Protein AF-A0A7W0PQK0-F1 (afdb_monomer_lite)

Sequence (80 aa):
DEHATPVGGGPSFADIEPVGGVGWLSPDATAWTEVDLEPGTYAAICFVFDPETGMPHLMLGMAEVFTVGDGGTPGATPAA

Foldseek 3Di:
DPDDDPDPPDDDPVNDDPQDDDDDDDPPDDDDDDGDDDWDKDKDAQQDADPPPRHGVVVVVPMDIDTDDDDDDPDPDPDD

Structure (mmCIF, N/CA/C/O backbone):
data_AF-A0A7W0PQK0-F1
#
_entry.id   AF-A0A7W0PQK0-F1
#
loop_
_atom_site.group_PDB
_atom_site.id
_atom_site.type_symbol
_atom_site.label_atom_id
_atom_site.label_alt_id
_atom_site.label_comp_id
_atom_site.label_asym_id
_atom_site.label_entity_id
_atom_site.label_seq_id
_atom_site.pdbx_PDB_ins_code
_atom_site.Cartn_x
_atom_site.Cartn_y
_atom_site.Cartn_z
_atom_site.occupancy
_atom_site.B_iso_or_equiv
_atom_site.auth_seq_id
_atom_site.auth_comp_id
_atom_site.auth_asym_id
_atom_site.auth_atom_id
_atom_site.pdbx_PDB_model_num
ATOM 1 N N . ASP A 1 1 ? 20.391 -6.254 31.787 1.00 53.28 1 ASP A N 1
ATOM 2 C CA . ASP A 1 1 ? 20.775 -6.473 30.378 1.00 53.28 1 ASP A CA 1
ATOM 3 C C . ASP A 1 1 ? 19.677 -5.946 29.464 1.00 53.28 1 ASP A C 1
ATOM 5 O O . ASP A 1 1 ? 18.553 -6.425 29.503 1.00 53.28 1 ASP A O 1
ATOM 9 N N . GLU A 1 2 ? 19.970 -4.876 28.731 1.00 49.50 2 GLU A N 1
ATOM 10 C CA . GLU A 1 2 ? 19.014 -3.974 28.059 1.00 49.50 2 GLU A CA 1
ATOM 11 C C . GLU A 1 2 ? 18.687 -4.336 26.596 1.00 49.50 2 GLU A C 1
ATOM 13 O O . GLU A 1 2 ? 18.428 -3.463 25.780 1.00 49.50 2 GLU A O 1
ATOM 18 N N . HIS A 1 3 ? 18.698 -5.625 26.246 1.00 56.19 3 HIS A N 1
ATOM 19 C CA . HIS A 1 3 ? 18.461 -6.102 24.871 1.00 56.19 3 HIS A CA 1
ATOM 20 C C . HIS A 1 3 ? 17.465 -7.270 24.803 1.00 56.19 3 HIS A C 1
ATOM 22 O O . HIS A 1 3 ? 17.632 -8.206 24.023 1.00 56.19 3 HIS A O 1
ATOM 28 N N . ALA A 1 4 ? 16.407 -7.241 25.615 1.00 59.44 4 ALA A N 1
ATOM 29 C CA . ALA A 1 4 ? 15.299 -8.164 25.402 1.00 59.44 4 ALA A CA 1
ATOM 30 C C . ALA A 1 4 ? 14.575 -7.772 24.105 1.00 59.44 4 ALA A C 1
ATOM 32 O O . ALA A 1 4 ? 13.865 -6.768 24.065 1.00 59.44 4 ALA A O 1
ATOM 33 N N . THR A 1 5 ? 14.767 -8.554 23.041 1.00 61.41 5 THR A N 1
ATOM 34 C CA . THR A 1 5 ? 13.901 -8.523 21.858 1.00 61.41 5 THR A CA 1
ATOM 35 C C . THR A 1 5 ? 12.450 -8.589 22.345 1.00 61.41 5 THR A C 1
ATOM 37 O O . THR A 1 5 ? 12.144 -9.497 23.127 1.00 61.41 5 THR A O 1
ATOM 40 N N . PRO A 1 6 ? 11.561 -7.647 21.968 1.00 64.50 6 PRO A N 1
ATOM 41 C CA . PRO A 1 6 ? 10.168 -7.708 22.391 1.00 64.50 6 PRO A CA 1
ATOM 42 C C . PRO A 1 6 ? 9.594 -9.082 22.041 1.00 64.50 6 PRO A C 1
ATOM 44 O O . PRO A 1 6 ? 9.884 -9.626 20.973 1.00 64.50 6 PRO A O 1
ATOM 47 N N . VAL A 1 7 ? 8.818 -9.663 22.962 1.00 60.84 7 VAL A N 1
ATOM 48 C CA . VAL A 1 7 ? 8.118 -10.926 22.705 1.00 60.84 7 VAL A CA 1
ATOM 49 C C . VAL A 1 7 ? 7.312 -10.760 21.418 1.00 60.84 7 VAL A C 1
ATOM 51 O O . VAL A 1 7 ? 6.520 -9.827 21.298 1.00 60.84 7 VAL A O 1
ATOM 54 N N . GLY A 1 8 ? 7.595 -11.600 20.420 1.00 56.22 8 GLY A N 1
ATOM 55 C CA . GLY A 1 8 ? 6.981 -11.517 19.099 1.00 56.22 8 GLY A CA 1
ATOM 56 C C . GLY A 1 8 ? 5.476 -11.731 19.205 1.00 56.22 8 GLY A C 1
ATOM 57 O O . GLY A 1 8 ? 5.021 -12.866 19.272 1.00 56.22 8 GLY A O 1
ATOM 58 N N . GLY A 1 9 ? 4.729 -10.632 19.277 1.00 60.03 9 GLY A N 1
ATOM 59 C CA . GLY A 1 9 ? 3.266 -10.602 19.338 1.00 60.03 9 GLY A CA 1
ATOM 60 C C . GLY A 1 9 ? 2.640 -9.830 18.178 1.00 60.03 9 GLY A C 1
ATOM 61 O O . GLY A 1 9 ? 1.470 -9.472 18.250 1.00 60.03 9 GLY A O 1
ATOM 62 N N . GLY A 1 10 ? 3.425 -9.519 17.142 1.00 62.72 10 GLY A N 1
ATOM 63 C CA . GLY A 1 10 ? 2.884 -9.005 15.887 1.00 62.72 10 GLY A CA 1
ATOM 64 C C . GLY A 1 10 ? 2.130 -10.105 15.131 1.00 62.72 10 GLY A C 1
ATOM 65 O O . GLY A 1 10 ? 2.395 -11.286 15.374 1.00 62.72 10 GLY A O 1
ATOM 66 N N . PRO A 1 11 ? 1.211 -9.737 14.222 1.00 62.72 11 PRO A N 1
ATOM 67 C CA . PRO A 1 11 ? 0.513 -10.709 13.390 1.00 62.72 11 PRO A CA 1
ATOM 68 C C . PRO A 1 11 ? 1.522 -11.565 12.619 1.00 62.72 11 PRO A C 1
ATOM 70 O O . PRO A 1 11 ? 2.511 -11.063 12.076 1.00 62.72 11 PRO A O 1
ATOM 73 N N . SER A 1 12 ? 1.285 -12.870 12.587 1.00 72.56 12 SER A N 1
ATOM 74 C CA . SER A 1 12 ? 1.970 -13.775 11.675 1.00 72.56 12 SER A CA 1
ATOM 75 C C . SER A 1 12 ? 1.400 -13.615 10.265 1.00 72.56 12 SER A C 1
ATOM 77 O O . SER A 1 12 ? 0.300 -13.103 10.075 1.00 72.56 12 SER A O 1
ATOM 79 N N . PHE A 1 13 ? 2.108 -14.118 9.252 1.00 66.88 13 PHE A N 1
ATOM 80 C CA . PHE A 1 13 ? 1.549 -14.177 7.897 1.00 66.88 13 PHE A CA 1
ATOM 81 C C . PHE A 1 13 ? 0.256 -15.003 7.815 1.00 66.88 13 PHE A C 1
ATOM 83 O O . PHE A 1 13 ? -0.540 -14.769 6.915 1.00 66.88 13 PHE A O 1
ATOM 90 N N . ALA A 1 14 ? 0.032 -15.945 8.740 1.00 73.75 14 ALA A N 1
ATOM 91 C CA . ALA A 1 14 ? -1.214 -16.708 8.800 1.00 73.75 14 ALA A CA 1
ATOM 92 C C . ALA A 1 14 ? -2.399 -15.874 9.317 1.00 73.75 14 ALA A C 1
ATOM 94 O O . ALA A 1 14 ? -3.543 -16.256 9.093 1.00 73.75 14 ALA A O 1
ATOM 95 N N . ASP A 1 15 ? -2.126 -14.743 9.970 1.00 75.00 15 ASP A N 1
ATOM 96 C CA . ASP A 1 15 ? -3.136 -13.800 10.458 1.00 75.00 15 ASP A CA 1
ATOM 97 C C . ASP A 1 15 ? -3.492 -12.734 9.402 1.00 75.00 15 ASP A C 1
ATOM 99 O O . ASP A 1 15 ? -4.310 -11.855 9.665 1.00 75.00 15 ASP A O 1
ATOM 103 N N . ILE A 1 16 ? -2.871 -12.784 8.213 1.00 77.19 16 ILE A N 1
ATOM 104 C CA . ILE A 1 16 ? -3.123 -11.854 7.107 1.00 77.19 16 ILE A CA 1
ATOM 105 C C . ILE A 1 16 ? -4.063 -12.512 6.097 1.00 77.19 16 ILE A C 1
ATOM 107 O O . ILE A 1 16 ? -3.700 -13.479 5.426 1.00 77.19 16 ILE A O 1
ATOM 111 N N . GLU A 1 17 ? -5.251 -11.936 5.938 1.00 85.62 17 GLU A N 1
ATOM 112 C CA . GLU A 1 17 ? -6.205 -12.322 4.902 1.00 85.62 17 GLU A CA 1
ATOM 113 C C . GLU A 1 17 ? -6.051 -11.423 3.657 1.00 85.62 17 GLU A C 1
ATOM 115 O O . GLU A 1 17 ? -6.188 -10.200 3.758 1.00 85.62 17 GLU A O 1
ATOM 120 N N . PRO A 1 18 ? -5.766 -11.982 2.465 1.00 88.44 18 PRO A N 1
ATOM 121 C CA . PRO A 1 18 ? -5.761 -11.210 1.230 1.00 88.44 18 PRO A CA 1
ATOM 122 C C . PRO A 1 18 ? -7.197 -10.900 0.789 1.00 88.44 18 PRO A C 1
ATOM 124 O O . PRO A 1 18 ? -7.916 -11.776 0.320 1.00 88.44 18 PRO A O 1
ATOM 127 N N . VAL A 1 19 ? -7.586 -9.630 0.888 1.00 91.94 19 VAL A N 1
ATOM 128 C CA . VAL A 1 19 ? -8.941 -9.150 0.547 1.00 91.94 19 VAL A CA 1
ATOM 129 C C . VAL A 1 19 ? -9.053 -8.539 -0.856 1.00 91.94 19 VAL A C 1
ATOM 131 O O . VAL A 1 19 ? -10.126 -8.114 -1.270 1.00 91.94 19 VAL A O 1
ATOM 134 N N . GLY A 1 20 ? -7.951 -8.489 -1.610 1.00 91.88 20 GLY A N 1
ATOM 135 C CA . GLY A 1 20 ? -7.933 -8.033 -2.998 1.00 91.88 20 GLY A CA 1
ATOM 136 C C . GLY A 1 20 ? -6.555 -7.581 -3.469 1.00 91.88 20 GLY A C 1
ATOM 137 O O . GLY A 1 20 ? -5.532 -7.925 -2.877 1.00 91.88 20 GLY A O 1
ATOM 138 N N . GLY A 1 21 ? -6.536 -6.811 -4.557 1.00 91.50 21 GLY A N 1
ATOM 139 C CA . GLY A 1 21 ? -5.319 -6.264 -5.149 1.00 91.50 21 GLY A CA 1
ATOM 140 C C . GLY A 1 21 ? -5.341 -6.274 -6.674 1.00 91.50 21 GLY A C 1
ATOM 141 O O . GLY A 1 21 ? -6.331 -6.642 -7.308 1.00 91.50 21 GLY A O 1
ATOM 142 N N . VAL A 1 22 ? -4.219 -5.865 -7.256 1.00 92.06 22 VAL A N 1
ATOM 143 C CA . VAL A 1 22 ? -3.953 -5.934 -8.695 1.00 92.06 22 VAL A CA 1
ATOM 144 C C . VAL A 1 22 ? -2.685 -6.748 -8.936 1.00 92.06 22 VAL A C 1
ATOM 146 O O . VAL A 1 22 ? -1.830 -6.867 -8.057 1.00 92.06 22 VAL A O 1
ATOM 149 N N . GLY A 1 23 ? -2.573 -7.336 -10.128 1.00 90.62 23 GLY A N 1
ATOM 150 C CA . GLY A 1 23 ? -1.352 -8.015 -10.557 1.00 90.62 23 GLY A CA 1
ATOM 151 C C . GLY A 1 23 ? -0.203 -7.040 -10.832 1.00 90.62 23 GLY A C 1
ATOM 152 O O . GLY A 1 23 ? -0.285 -5.843 -10.561 1.00 90.62 23 GLY A O 1
ATOM 153 N N . TRP A 1 24 ? 0.883 -7.554 -11.408 1.00 90.94 24 TRP A N 1
ATOM 154 C CA . TRP A 1 24 ? 2.001 -6.716 -11.841 1.00 90.94 24 TRP A CA 1
ATOM 155 C C . TRP A 1 24 ? 1.573 -5.767 -12.961 1.00 90.94 24 TRP A C 1
ATOM 157 O O . TRP A 1 24 ? 0.884 -6.173 -13.897 1.00 90.94 24 TRP A O 1
ATOM 167 N N . LEU A 1 25 ? 2.030 -4.519 -12.882 1.00 92.06 25 LEU A N 1
ATOM 168 C CA . LEU A 1 25 ? 1.766 -3.484 -13.875 1.00 92.06 25 LEU A CA 1
ATOM 169 C C . LEU A 1 25 ? 3.085 -3.006 -14.476 1.00 92.06 25 LEU A C 1
ATOM 171 O O . LEU A 1 25 ? 4.055 -2.763 -13.759 1.00 92.06 25 LEU A O 1
ATOM 175 N N . SER A 1 26 ? 3.124 -2.886 -15.802 1.00 92.12 26 SER A N 1
ATOM 176 C CA . SER A 1 26 ? 4.219 -2.204 -16.497 1.00 92.12 26 SER A CA 1
ATOM 177 C C . SER A 1 26 ? 4.165 -0.690 -16.238 1.00 92.12 26 SER A C 1
ATOM 179 O O . SER A 1 26 ? 3.107 -0.184 -15.855 1.00 92.12 26 SER A O 1
ATOM 181 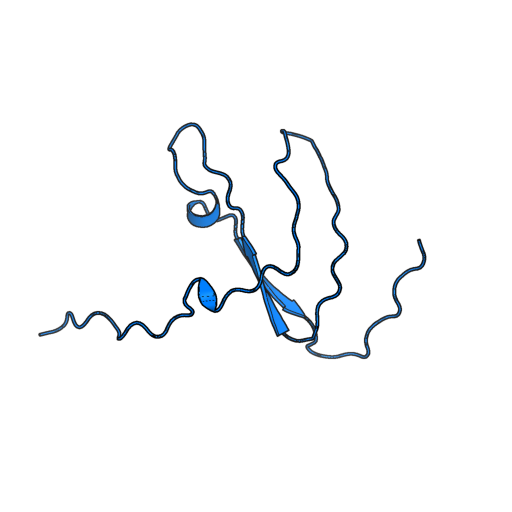N N . PRO A 1 27 ? 5.267 0.052 -16.469 1.00 90.69 27 PRO A N 1
ATOM 182 C CA . PRO A 1 27 ? 5.244 1.512 -16.424 1.00 90.69 27 PRO A CA 1
ATOM 183 C C . PRO A 1 27 ? 4.095 2.089 -17.259 1.00 90.69 27 PRO A C 1
ATOM 185 O O . PRO A 1 27 ? 3.755 1.544 -18.309 1.00 90.69 27 PRO A O 1
ATOM 188 N N . ASP A 1 28 ? 3.485 3.162 -16.754 1.00 94.88 28 ASP A N 1
ATOM 189 C CA . ASP A 1 28 ? 2.349 3.879 -17.354 1.00 94.88 28 ASP A CA 1
ATO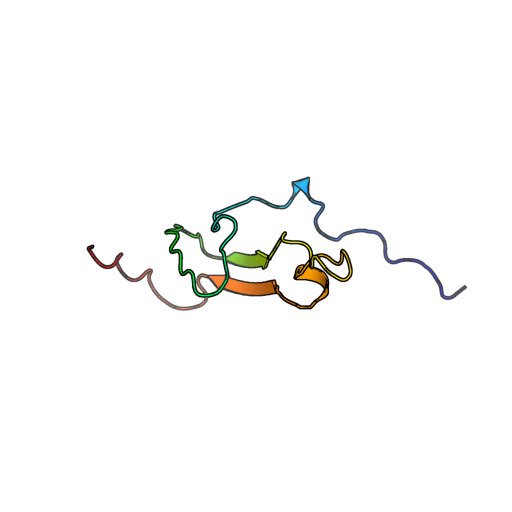M 190 C C . ASP A 1 28 ? 1.039 3.075 -17.503 1.00 94.88 28 ASP A C 1
ATOM 192 O O . ASP A 1 28 ? 0.036 3.603 -17.990 1.00 94.88 28 ASP A O 1
ATOM 196 N N . ALA A 1 29 ? 0.993 1.819 -17.047 1.00 95.62 29 ALA A N 1
ATOM 197 C CA . ALA A 1 29 ? -0.240 1.041 -17.001 1.00 95.62 29 ALA A CA 1
ATOM 198 C C . ALA A 1 29 ? -1.098 1.416 -15.782 1.00 95.62 29 ALA A C 1
ATOM 200 O O . ALA A 1 29 ? -0.601 1.753 -14.711 1.00 95.62 29 ALA A O 1
ATOM 201 N N . THR A 1 30 ? -2.417 1.308 -15.938 1.00 94.81 30 THR A N 1
ATOM 202 C CA . THR A 1 30 ? -3.395 1.483 -14.856 1.00 94.81 30 THR A CA 1
ATOM 203 C C . THR A 1 30 ? -4.277 0.242 -14.780 1.00 94.81 30 THR A C 1
ATOM 205 O O . THR A 1 30 ? -4.716 -0.263 -15.812 1.00 94.81 30 THR A O 1
ATOM 208 N N . ALA A 1 31 ? -4.554 -0.236 -13.568 1.00 93.38 31 ALA A N 1
ATOM 209 C CA . ALA A 1 31 ? -5.513 -1.303 -13.312 1.00 93.38 31 ALA A CA 1
ATOM 210 C C . ALA A 1 31 ? -6.438 -0.921 -12.159 1.00 93.38 31 ALA A C 1
ATOM 212 O O . ALA A 1 31 ? -6.060 -0.157 -11.273 1.00 93.38 31 ALA A O 1
ATOM 213 N N . TRP A 1 32 ? -7.638 -1.489 -12.184 1.00 92.88 32 TRP A N 1
ATOM 214 C CA . TRP A 1 32 ? -8.664 -1.308 -11.168 1.00 92.88 32 TRP A CA 1
ATOM 215 C C . TRP A 1 32 ? -9.053 -2.674 -10.616 1.00 92.88 32 TRP A C 1
ATOM 217 O O . TRP A 1 32 ? -9.040 -3.668 -11.342 1.00 92.88 32 TRP A O 1
ATOM 227 N N . THR A 1 33 ? -9.379 -2.711 -9.332 1.00 91.69 33 THR A N 1
ATOM 228 C CA . THR A 1 33 ? -9.915 -3.884 -8.648 1.00 91.69 33 THR A CA 1
ATOM 229 C C . THR A 1 33 ? -11.049 -3.408 -7.757 1.00 91.69 33 THR A C 1
ATOM 231 O O . THR A 1 33 ? -10.941 -2.349 -7.134 1.00 91.69 33 THR A O 1
ATOM 234 N N . GLU A 1 34 ? -12.145 -4.151 -7.743 1.00 92.88 34 GLU A N 1
ATOM 235 C CA . GLU A 1 34 ? -13.287 -3.879 -6.879 1.00 92.88 34 GLU A CA 1
ATOM 236 C C . GLU A 1 34 ? -13.199 -4.820 -5.679 1.00 92.88 34 GLU A C 1
ATOM 238 O O . GLU A 1 34 ? -12.986 -6.022 -5.841 1.00 92.88 34 GLU A O 1
ATOM 243 N N . VAL A 1 35 ? -13.311 -4.259 -4.475 1.00 91.44 35 VAL A N 1
ATOM 244 C CA . VAL A 1 35 ? -13.248 -5.001 -3.214 1.00 91.44 35 VAL A CA 1
ATOM 245 C C . VAL A 1 35 ? -14.366 -4.526 -2.297 1.00 91.44 35 VAL A C 1
ATOM 247 O O . VAL A 1 35 ? -14.556 -3.323 -2.114 1.00 91.44 35 VAL A O 1
ATOM 250 N N . ASP A 1 36 ? -15.081 -5.474 -1.705 1.00 91.75 36 ASP A N 1
ATOM 251 C CA . ASP A 1 36 ? -16.079 -5.208 -0.675 1.00 91.75 36 ASP A CA 1
ATOM 252 C C . ASP A 1 36 ? -15.421 -5.410 0.693 1.00 91.75 36 ASP A C 1
ATOM 254 O O . ASP A 1 36 ? -15.210 -6.540 1.133 1.00 91.75 36 ASP A O 1
ATOM 258 N N . LEU A 1 37 ? -15.040 -4.308 1.344 1.00 91.75 37 LEU A N 1
ATOM 259 C CA . LEU A 1 37 ? -14.364 -4.332 2.642 1.00 91.75 37 LEU A CA 1
ATOM 260 C C . LEU A 1 37 ? -15.351 -4.066 3.777 1.00 91.75 37 LEU A C 1
ATOM 262 O O . LEU A 1 37 ? -16.101 -3.087 3.763 1.00 91.75 37 LEU A O 1
ATOM 266 N N . GLU A 1 38 ? -15.313 -4.923 4.789 1.00 90.19 38 GLU A N 1
ATOM 267 C CA . GLU A 1 38 ? -15.998 -4.692 6.056 1.00 90.19 38 GLU A CA 1
ATOM 268 C C . GLU A 1 38 ? -15.299 -3.562 6.842 1.00 90.19 38 GLU A C 1
ATOM 270 O O . GLU A 1 38 ? -14.150 -3.216 6.560 1.00 90.19 38 GLU A O 1
ATOM 275 N N . PRO A 1 39 ? -15.961 -2.935 7.831 1.00 90.88 39 PRO A N 1
ATOM 276 C CA . PRO A 1 39 ? -15.292 -1.978 8.703 1.00 90.88 39 PRO A CA 1
ATOM 277 C C . PRO A 1 39 ? -14.074 -2.591 9.410 1.00 90.88 39 PRO A C 1
ATOM 279 O O . PRO A 1 39 ? -14.192 -3.616 10.082 1.00 90.88 39 PRO A O 1
ATOM 282 N N . GLY A 1 40 ? -12.913 -1.948 9.297 1.00 87.62 40 GLY A N 1
ATOM 283 C CA . GLY A 1 40 ? -11.653 -2.463 9.827 1.00 87.62 40 GLY A CA 1
ATOM 284 C C . GLY A 1 40 ? -10.423 -1.701 9.339 1.00 87.62 40 GLY A C 1
ATOM 285 O O . GLY A 1 40 ? -10.515 -0.786 8.521 1.00 87.62 40 GLY A O 1
ATOM 286 N N . THR A 1 41 ? -9.254 -2.077 9.855 1.00 89.69 41 THR A N 1
ATOM 287 C CA . THR A 1 41 ? -7.955 -1.540 9.426 1.00 89.69 41 THR A CA 1
ATOM 288 C C . THR A 1 41 ? -7.295 -2.498 8.442 1.00 89.69 41 THR A C 1
ATOM 290 O O . THR A 1 41 ? -7.127 -3.679 8.738 1.00 89.69 41 THR A O 1
ATOM 293 N N . TYR A 1 42 ? -6.875 -1.967 7.299 1.00 90.75 42 TYR A N 1
ATOM 294 C CA . TYR A 1 42 ? -6.292 -2.706 6.186 1.00 90.75 42 TYR A CA 1
ATOM 295 C C . TYR A 1 42 ? -4.927 -2.136 5.807 1.00 90.75 42 TYR A C 1
ATOM 297 O O . TYR A 1 42 ? -4.608 -0.983 6.103 1.00 90.75 42 TYR A O 1
ATOM 305 N N . ALA A 1 43 ? -4.130 -2.945 5.112 1.00 92.12 43 ALA A N 1
ATOM 306 C CA . ALA A 1 43 ? -2.870 -2.520 4.523 1.00 92.12 43 ALA A CA 1
ATOM 307 C C . ALA A 1 43 ? -2.857 -2.819 3.019 1.00 92.12 43 ALA A C 1
ATOM 309 O O . ALA A 1 43 ? -3.118 -3.946 2.600 1.00 92.12 43 ALA A O 1
ATOM 310 N N . ALA A 1 44 ? -2.511 -1.819 2.212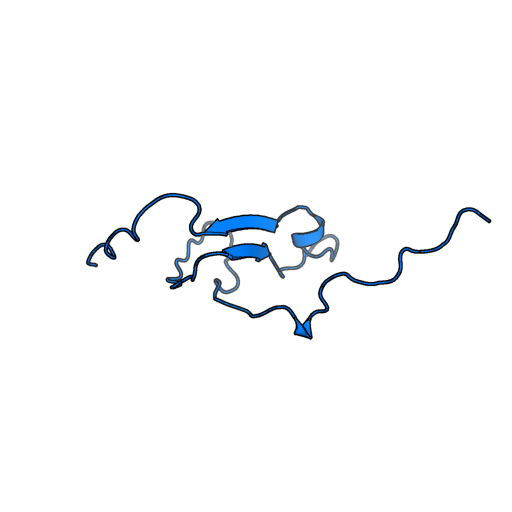 1.00 93.19 44 ALA A N 1
ATOM 311 C CA . ALA A 1 44 ? -2.140 -1.993 0.815 1.00 93.19 44 ALA A CA 1
ATOM 312 C C . ALA A 1 44 ? -0.618 -2.156 0.739 1.00 93.19 44 ALA A C 1
ATOM 314 O O . ALA A 1 44 ? 0.122 -1.273 1.168 1.00 93.19 44 ALA A O 1
ATOM 315 N N . ILE A 1 45 ? -0.144 -3.291 0.221 1.00 92.88 45 ILE A N 1
ATOM 316 C CA . ILE A 1 45 ? 1.278 -3.663 0.237 1.00 92.88 45 ILE A CA 1
ATOM 317 C C . ILE A 1 45 ? 1.722 -4.075 -1.166 1.00 92.88 45 ILE A C 1
ATOM 319 O O . ILE A 1 45 ? 1.089 -4.917 -1.802 1.00 92.88 45 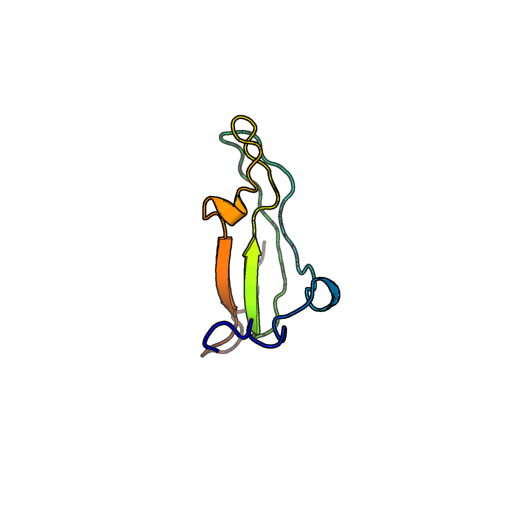ILE A O 1
ATOM 323 N N . CYS A 1 46 ? 2.845 -3.525 -1.635 1.00 93.31 46 CYS A N 1
ATOM 324 C CA . CYS A 1 46 ? 3.471 -3.967 -2.875 1.00 93.31 46 CYS A CA 1
ATOM 325 C C . CYS A 1 46 ? 4.480 -5.098 -2.630 1.00 93.31 46 CYS A C 1
ATOM 327 O O . CYS A 1 46 ? 5.483 -4.922 -1.935 1.00 93.31 46 CYS A O 1
ATOM 329 N N . PHE A 1 47 ? 4.234 -6.247 -3.262 1.00 90.75 47 PHE A N 1
ATOM 330 C CA . PHE A 1 47 ? 5.101 -7.433 -3.209 1.00 90.75 47 PHE A CA 1
ATOM 331 C C . PHE A 1 47 ? 6.046 -7.561 -4.418 1.00 90.75 47 PHE A C 1
ATOM 333 O O . PHE A 1 47 ? 6.636 -8.619 -4.635 1.00 90.75 47 PHE A O 1
ATOM 340 N N . VAL A 1 48 ? 6.183 -6.506 -5.226 1.00 93.56 48 VAL A N 1
ATOM 341 C CA . VAL A 1 48 ? 7.167 -6.447 -6.317 1.00 93.56 48 VAL A CA 1
ATOM 342 C C . VAL A 1 48 ? 8.548 -6.146 -5.740 1.00 93.56 48 VAL A C 1
ATOM 344 O O . VAL A 1 48 ? 8.677 -5.471 -4.718 1.00 93.56 48 VAL A O 1
ATOM 347 N N . PHE A 1 49 ? 9.577 -6.674 -6.392 1.00 94.50 49 PHE A N 1
ATOM 348 C CA . PHE A 1 49 ? 10.970 -6.470 -6.025 1.00 94.50 49 PHE A CA 1
ATOM 349 C C . PHE A 1 49 ? 11.614 -5.507 -7.012 1.00 94.50 49 PHE A C 1
ATOM 351 O O . PHE A 1 49 ? 11.412 -5.632 -8.222 1.00 94.50 49 PHE A O 1
ATOM 358 N N . ASP A 1 50 ? 12.409 -4.585 -6.484 1.00 94.50 50 ASP A N 1
ATOM 359 C CA . ASP A 1 50 ? 13.184 -3.656 -7.288 1.00 94.50 50 ASP A CA 1
ATOM 360 C C . ASP A 1 50 ? 14.245 -4.437 -8.084 1.00 94.50 50 ASP A C 1
ATOM 362 O O . ASP A 1 50 ? 15.022 -5.191 -7.487 1.00 94.50 50 ASP A O 1
ATOM 366 N N . PRO A 1 51 ? 14.288 -4.313 -9.421 1.00 92.94 51 PRO A N 1
ATOM 367 C CA . PRO A 1 51 ? 15.179 -5.123 -10.244 1.00 92.94 51 PRO A CA 1
ATOM 368 C C . PRO A 1 51 ? 16.660 -4.744 -10.097 1.00 92.94 51 PRO A C 1
ATOM 370 O O . PRO A 1 51 ? 17.516 -5.559 -10.439 1.00 92.94 51 PRO A O 1
ATOM 373 N N . GLU A 1 52 ? 16.980 -3.541 -9.609 1.00 96.12 52 GLU A N 1
ATOM 374 C CA . GLU A 1 52 ? 18.364 -3.075 -9.449 1.00 96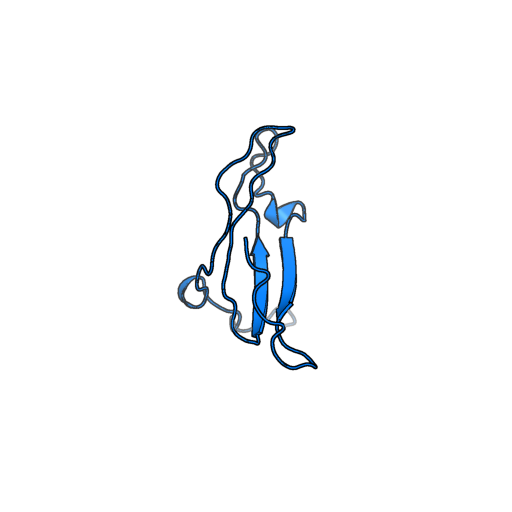.12 52 GLU A CA 1
ATOM 375 C C . GLU A 1 52 ? 18.981 -3.541 -8.123 1.00 96.12 52 GLU A C 1
ATOM 377 O O . GLU A 1 52 ? 20.128 -3.988 -8.079 1.00 96.12 52 GLU A O 1
ATOM 382 N N . THR A 1 53 ? 18.218 -3.453 -7.036 1.00 96.31 53 THR A N 1
ATOM 383 C CA . THR A 1 53 ? 18.673 -3.706 -5.661 1.00 96.31 53 THR A CA 1
ATOM 384 C C . THR A 1 53 ? 18.196 -5.043 -5.100 1.00 96.31 53 THR A C 1
ATOM 386 O O . THR A 1 53 ? 18.756 -5.528 -4.116 1.00 96.31 53 THR A O 1
ATOM 389 N N . GLY A 1 54 ? 17.155 -5.641 -5.687 1.00 96.12 54 GLY A N 1
ATOM 390 C CA . GLY A 1 54 ? 16.485 -6.831 -5.162 1.00 96.12 54 GLY A CA 1
ATOM 391 C C . GLY A 1 54 ? 15.661 -6.573 -3.898 1.00 96.12 54 GLY A C 1
ATOM 392 O O . GLY A 1 54 ? 15.205 -7.528 -3.271 1.00 96.12 54 GLY A O 1
ATOM 393 N N . MET A 1 55 ? 15.472 -5.315 -3.485 1.00 96.75 55 MET A N 1
ATOM 394 C CA . MET A 1 55 ? 14.675 -4.989 -2.303 1.00 96.75 55 MET A CA 1
ATOM 395 C C . MET A 1 55 ? 13.171 -5.090 -2.606 1.00 96.75 55 MET A C 1
ATOM 397 O O . MET A 1 55 ? 12.726 -4.599 -3.645 1.00 96.75 55 MET A O 1
ATOM 401 N N . PRO A 1 56 ? 12.350 -5.666 -1.706 1.00 95.06 56 PRO A N 1
ATOM 402 C CA . PRO A 1 56 ? 10.898 -5.572 -1.823 1.00 95.06 56 PRO A CA 1
ATOM 403 C C . PRO A 1 56 ? 10.463 -4.105 -1.813 1.00 95.06 56 PRO A C 1
ATOM 405 O O . PRO A 1 56 ? 10.904 -3.345 -0.952 1.00 95.06 56 PRO A O 1
ATOM 408 N N . HIS A 1 57 ? 9.550 -3.705 -2.696 1.00 95.88 57 HIS A N 1
ATOM 409 C CA . HIS A 1 57 ? 9.053 -2.326 -2.752 1.00 95.88 57 HIS A CA 1
ATOM 410 C C . HIS A 1 57 ? 8.373 -1.887 -1.446 1.00 95.88 57 HIS A C 1
ATOM 412 O O . HIS A 1 57 ? 8.473 -0.717 -1.080 1.00 95.88 57 HIS A O 1
ATOM 418 N N . LEU A 1 58 ? 7.769 -2.814 -0.688 1.00 94.50 58 LEU A N 1
ATOM 419 C CA . LEU A 1 58 ? 7.339 -2.578 0.699 1.00 94.50 58 LEU A CA 1
ATOM 420 C C . LEU A 1 58 ? 8.456 -1.938 1.546 1.00 94.50 58 LEU A C 1
ATOM 422 O O . LEU A 1 58 ? 8.209 -0.996 2.292 1.00 94.50 58 LEU A O 1
ATOM 426 N N . MET A 1 59 ? 9.695 -2.414 1.411 1.00 95.19 59 MET A N 1
ATOM 427 C CA . MET A 1 59 ? 10.847 -1.904 2.164 1.00 95.19 59 MET A CA 1
ATOM 428 C C . MET A 1 59 ? 11.412 -0.600 1.614 1.00 95.19 59 MET A C 1
ATOM 430 O O . MET A 1 59 ? 12.183 0.068 2.296 1.00 95.19 59 MET A O 1
ATOM 434 N N . LEU A 1 60 ? 10.970 -0.206 0.423 1.00 95.81 60 LEU A N 1
ATOM 435 C CA . LEU A 1 60 ? 11.227 1.100 -0.174 1.00 95.81 60 LEU A CA 1
ATOM 436 C C . LEU A 1 60 ? 10.108 2.109 0.137 1.00 95.81 60 LEU A C 1
ATOM 438 O O . LEU A 1 60 ? 10.158 3.239 -0.340 1.00 95.81 60 LEU A O 1
ATOM 442 N N . GLY A 1 61 ? 9.111 1.717 0.941 1.00 95.50 61 GLY A N 1
ATOM 443 C CA . GLY A 1 61 ? 8.013 2.577 1.384 1.00 95.50 61 GLY A CA 1
ATOM 444 C C . GLY A 1 61 ? 6.718 2.432 0.586 1.00 95.50 61 GLY A C 1
ATOM 445 O O . GLY A 1 61 ? 5.788 3.197 0.813 1.00 95.50 61 GLY A O 1
ATOM 446 N N . MET A 1 62 ? 6.616 1.463 -0.330 1.00 96.38 62 MET A N 1
ATOM 447 C CA . MET A 1 62 ? 5.400 1.231 -1.121 1.00 96.38 62 MET A CA 1
ATOM 448 C C . MET A 1 62 ? 4.374 0.390 -0.345 1.00 96.38 62 MET A C 1
ATOM 450 O O . MET A 1 62 ? 4.040 -0.740 -0.719 1.00 96.38 62 MET A O 1
ATOM 454 N N . ALA A 1 63 ? 3.904 0.951 0.764 1.00 94.50 63 ALA A N 1
ATOM 455 C CA . ALA A 1 63 ? 2.809 0.425 1.560 1.00 94.50 63 ALA A CA 1
ATOM 456 C C . ALA A 1 63 ? 2.007 1.557 2.196 1.00 94.50 63 ALA A C 1
ATOM 458 O O . ALA A 1 63 ? 2.558 2.607 2.512 1.00 94.50 63 ALA A O 1
ATOM 459 N N . GLU A 1 64 ? 0.721 1.309 2.407 1.00 94.44 64 GLU A N 1
ATOM 460 C CA . GLU A 1 64 ? -0.201 2.245 3.042 1.00 94.44 64 GLU A CA 1
ATOM 461 C C . GLU A 1 64 ? -1.125 1.487 3.994 1.00 94.44 64 GLU A C 1
ATOM 463 O O . GLU A 1 64 ? -1.606 0.403 3.658 1.00 94.44 64 GLU A O 1
ATOM 468 N N . VAL A 1 65 ? -1.390 2.056 5.170 1.00 92.31 65 VAL A N 1
ATOM 469 C CA . VAL A 1 65 ? -2.379 1.537 6.125 1.00 92.31 65 VAL A CA 1
ATOM 470 C C . VAL A 1 65 ? -3.575 2.475 6.131 1.00 92.31 65 VAL A C 1
ATOM 472 O O . VAL A 1 65 ? -3.412 3.679 6.299 1.00 92.31 65 VAL A O 1
ATOM 475 N N . PHE A 1 66 ? -4.777 1.929 5.985 1.00 91.62 66 PHE A N 1
ATOM 476 C CA . PHE A 1 66 ? -6.010 2.710 5.932 1.00 91.62 66 PHE A CA 1
ATOM 477 C C . PHE A 1 66 ? -7.127 2.039 6.731 1.00 91.62 66 PHE A C 1
ATOM 479 O O . PHE A 1 66 ? -7.125 0.824 6.932 1.00 91.62 66 PHE A O 1
ATOM 486 N N . THR A 1 67 ? -8.098 2.833 7.181 1.00 91.19 67 THR A N 1
ATOM 487 C CA . THR A 1 67 ? -9.276 2.331 7.897 1.00 91.19 67 THR A CA 1
ATOM 488 C C . THR A 1 67 ? -10.523 2.487 7.041 1.00 91.19 67 THR A C 1
ATOM 490 O O . THR A 1 67 ? -10.739 3.520 6.406 1.00 91.19 67 THR A O 1
ATOM 493 N N . VAL A 1 68 ? -11.362 1.461 7.054 1.00 91.94 68 VAL A N 1
ATOM 494 C CA . VAL A 1 68 ? -12.707 1.454 6.486 1.00 91.94 68 VAL A CA 1
ATOM 495 C C . VAL A 1 68 ? -13.694 1.545 7.652 1.00 91.94 68 VAL A C 1
ATOM 497 O O . VAL A 1 68 ? -13.621 0.739 8.573 1.00 91.94 68 VAL A O 1
ATOM 500 N N . GLY A 1 69 ? -14.631 2.501 7.627 1.00 80.31 69 GLY A N 1
ATOM 501 C CA . GLY A 1 69 ? -15.817 2.466 8.503 1.00 80.31 69 GLY A CA 1
ATOM 502 C C . GLY A 1 69 ? -15.911 3.424 9.705 1.00 80.31 69 GLY A C 1
ATOM 503 O O . GLY A 1 69 ? -16.835 3.266 10.498 1.00 80.31 69 GLY A O 1
ATOM 504 N N . ASP A 1 70 ? -15.083 4.463 9.834 1.00 66.75 70 ASP A N 1
ATOM 505 C CA . ASP A 1 70 ? -15.108 5.357 11.014 1.00 66.75 70 ASP A CA 1
ATOM 506 C C . ASP A 1 70 ? -16.056 6.586 10.923 1.00 66.75 70 ASP A C 1
ATOM 508 O O . ASP A 1 70 ? -15.670 7.693 11.302 1.00 66.75 70 ASP A O 1
ATOM 512 N N . GLY A 1 71 ? -17.321 6.438 10.480 1.00 58.47 71 GLY A N 1
ATOM 513 C CA . GLY A 1 71 ? -18.327 7.484 10.795 1.00 58.47 71 GLY A CA 1
ATOM 514 C C . GLY A 1 71 ? -19.510 7.767 9.861 1.00 58.47 71 GLY A C 1
ATOM 515 O O . GLY A 1 71 ? -20.020 8.887 9.887 1.00 58.47 71 GLY A O 1
ATOM 516 N N . GLY A 1 72 ? -20.004 6.819 9.066 1.00 57.41 72 GLY A N 1
ATOM 517 C CA . GLY A 1 72 ? -21.242 7.037 8.307 1.00 57.41 72 GLY A CA 1
ATOM 518 C C . GLY A 1 72 ? -21.788 5.770 7.665 1.00 57.41 72 GLY A C 1
ATOM 519 O O . GLY A 1 72 ? -21.024 4.865 7.345 1.00 57.41 72 GLY A O 1
ATOM 520 N N . THR A 1 73 ? -23.116 5.711 7.502 1.00 51.44 73 THR A N 1
ATOM 521 C CA . THR A 1 73 ? -23.836 4.647 6.784 1.00 51.44 73 THR A CA 1
ATOM 522 C C . THR A 1 73 ? -23.116 4.300 5.477 1.00 51.44 73 THR A C 1
ATOM 524 O O . THR A 1 73 ? -22.779 5.238 4.749 1.00 51.44 73 THR A O 1
ATOM 527 N N . PRO A 1 74 ? -22.914 3.007 5.145 1.00 58.00 74 PRO A N 1
ATOM 528 C CA . PRO A 1 74 ? -22.341 2.612 3.865 1.00 58.00 74 PRO A CA 1
ATOM 529 C C . PRO A 1 74 ? -23.065 3.328 2.722 1.00 58.00 74 PRO A C 1
ATOM 531 O O . PRO A 1 74 ? -24.284 3.207 2.572 1.00 58.00 74 PRO A O 1
ATOM 534 N N . GLY A 1 75 ? -22.326 4.138 1.963 1.00 60.44 75 GLY A N 1
ATOM 535 C CA . GLY A 1 75 ? -22.843 4.738 0.742 1.00 60.44 75 GLY A CA 1
ATOM 536 C C . GLY A 1 75 ? -23.185 3.620 -0.234 1.00 60.44 75 GLY A C 1
ATOM 537 O O . GLY A 1 75 ? -22.399 2.690 -0.395 1.00 60.44 75 GLY A O 1
ATOM 538 N N . ALA A 1 76 ? -24.369 3.690 -0.843 1.00 61.53 76 ALA A N 1
ATOM 539 C CA . ALA A 1 76 ? -24.770 2.742 -1.871 1.00 61.53 76 ALA A CA 1
ATOM 540 C C . ALA A 1 76 ? -23.677 2.635 -2.944 1.00 61.53 76 ALA A C 1
ATOM 542 O O . ALA A 1 76 ? -23.158 3.660 -3.396 1.00 61.53 76 ALA A O 1
ATOM 543 N N . THR A 1 77 ? -23.360 1.403 -3.342 1.00 59.34 77 THR A N 1
ATOM 544 C CA . THR A 1 77 ? -22.498 1.092 -4.484 1.00 59.34 77 THR A CA 1
ATOM 545 C C . THR A 1 77 ? -22.887 1.991 -5.663 1.00 59.34 77 THR A C 1
ATOM 547 O O . THR A 1 77 ? -24.065 1.991 -6.044 1.00 59.34 77 THR A O 1
ATOM 550 N N . PRO A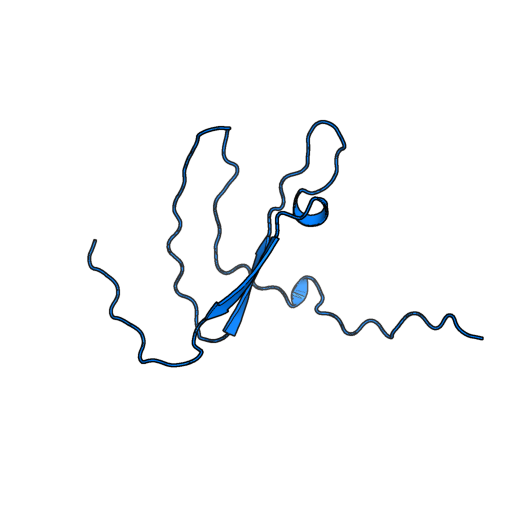 1 78 ? -21.966 2.787 -6.240 1.00 47.25 78 PRO A N 1
ATOM 551 C CA . PRO A 1 78 ? -22.248 3.467 -7.492 1.00 47.25 78 PRO A CA 1
ATOM 552 C C . PRO A 1 78 ? -22.589 2.399 -8.530 1.00 47.25 78 PRO A C 1
ATOM 554 O O . PRO A 1 78 ? -21.850 1.431 -8.690 1.00 47.25 78 PRO A O 1
ATOM 557 N N . ALA A 1 79 ? -23.731 2.542 -9.198 1.00 50.88 79 ALA A N 1
ATOM 558 C CA . ALA A 1 79 ? -24.027 1.696 -10.343 1.00 50.88 79 ALA A CA 1
ATOM 559 C C . ALA A 1 79 ? -22.956 1.923 -11.424 1.00 50.88 79 ALA A C 1
ATOM 561 O O . ALA A 1 79 ? -22.545 3.067 -11.641 1.00 50.88 79 ALA A O 1
ATOM 562 N N . ALA A 1 80 ? -22.526 0.825 -12.052 1.00 48.78 80 ALA A N 1
ATOM 563 C CA . ALA A 1 80 ? -21.624 0.810 -13.200 1.00 48.78 80 ALA A CA 1
ATOM 564 C C . ALA A 1 80 ? -22.145 1.642 -14.385 1.00 48.78 80 ALA A C 1
ATOM 566 O O . ALA A 1 80 ? -23.387 1.718 -14.564 1.00 48.78 80 ALA A O 1
#

Radius of gyration: 17.34 Å; chains: 1; bounding box: 46×24×48 Å

pLDDT: mean 81.73, std 16.01, range [47.25, 96.75]

Secondary structure (DSSP, 8-state):
----PPP--SPPGGG-----------TT--------PPSEEEEEE---B-TTT--BGGGGT-EEEEEE-SSS-PPP----